Protein AF-A0A453R6U9-F1 (afdb_monomer_lite)

pLDDT: mean 92.71, std 6.32, range [59.59, 97.88]

Organism: Aegilops tauschii subsp. strangulata (NCBI:txid200361)

Foldseek 3Di:
DLVPDPDQWDWDQDPVRDIDIDGSVVVVVCQVVVCVVVVNPDPDDPVPPD

Radius of gyration: 12.67 Å; chains: 1; bounding box: 31×26×24 Å

Structure (mmCIF, N/CA/C/O backbone):
data_AF-A0A453R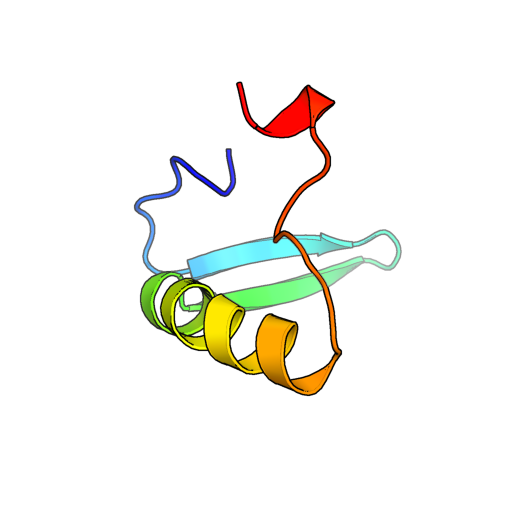6U9-F1
#
_entry.id   AF-A0A453R6U9-F1
#
loop_
_atom_site.group_PDB
_atom_site.id
_atom_site.type_symbol
_atom_site.label_atom_id
_atom_site.label_alt_id
_atom_site.label_comp_id
_atom_site.label_asym_id
_atom_site.label_entity_id
_atom_site.label_seq_id
_atom_site.pdbx_PDB_ins_code
_atom_site.Cartn_x
_atom_site.Cartn_y
_atom_site.Cartn_z
_atom_site.occupancy
_atom_s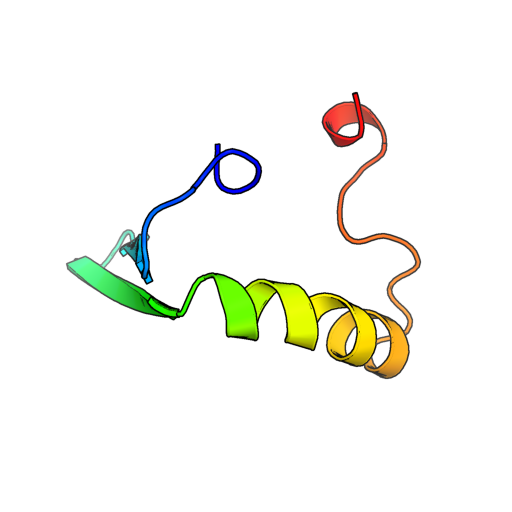ite.B_iso_or_equiv
_atom_site.auth_seq_id
_atom_site.auth_comp_id
_atom_site.auth_asym_id
_atom_site.auth_atom_id
_atom_site.pdbx_PDB_model_num
ATOM 1 N N . MET A 1 1 ? -7.841 10.394 -2.396 1.00 72.94 1 MET A N 1
ATOM 2 C CA . MET A 1 1 ? -8.743 9.413 -1.729 1.00 72.94 1 MET A CA 1
ATOM 3 C C . MET A 1 1 ? -8.095 8.026 -1.796 1.00 72.94 1 MET A C 1
ATOM 5 O O . MET A 1 1 ? -7.480 7.726 -2.804 1.00 72.94 1 MET A O 1
ATOM 9 N N . VAL A 1 2 ? -8.122 7.256 -0.703 1.00 86.31 2 VAL A N 1
ATOM 10 C CA . VAL A 1 2 ? -6.992 6.477 -0.128 1.00 86.31 2 VAL A CA 1
ATOM 11 C C . VAL A 1 2 ? -5.957 7.391 0.533 1.00 86.31 2 VAL A C 1
ATOM 13 O O . VAL A 1 2 ? -5.896 7.382 1.755 1.00 86.31 2 VAL A O 1
ATOM 16 N N . GLU A 1 3 ? -5.263 8.274 -0.198 1.00 86.12 3 GLU A N 1
ATOM 17 C CA . GLU A 1 3 ? -4.237 9.158 0.403 1.00 86.12 3 GLU A CA 1
ATOM 18 C C . GLU A 1 3 ? -4.753 10.111 1.492 1.00 86.12 3 GLU A C 1
ATOM 20 O O . GLU A 1 3 ? -4.141 10.218 2.550 1.00 86.12 3 GLU A O 1
ATOM 25 N N . ASP A 1 4 ? -5.930 10.706 1.316 1.00 88.12 4 ASP A N 1
ATOM 26 C CA . ASP A 1 4 ? -6.547 11.576 2.330 1.00 88.12 4 ASP A CA 1
ATOM 27 C C . ASP A 1 4 ? -7.372 10.823 3.384 1.00 88.12 4 ASP A C 1
ATOM 29 O O . ASP A 1 4 ? -8.026 11.452 4.220 1.00 88.12 4 ASP A O 1
ATOM 33 N N . CYS A 1 5 ? -7.403 9.485 3.341 1.00 89.62 5 CYS A N 1
ATOM 34 C CA . CYS A 1 5 ? -8.203 8.713 4.283 1.00 89.62 5 CYS A CA 1
ATOM 35 C C . CYS A 1 5 ? -7.604 8.801 5.693 1.00 89.62 5 CYS A C 1
ATOM 37 O O . CYS A 1 5 ? -6.450 8.419 5.917 1.00 89.62 5 CYS A O 1
ATOM 39 N N . LYS A 1 6 ? -8.415 9.308 6.628 1.00 90.94 6 LYS A N 1
ATOM 40 C CA . LYS A 1 6 ? -8.099 9.455 8.060 1.00 90.94 6 LYS A CA 1
ATOM 41 C C . LYS A 1 6 ? -8.876 8.473 8.941 1.00 90.94 6 LYS A C 1
ATOM 43 O O . LYS A 1 6 ? -8.792 8.561 10.163 1.00 90.94 6 LYS A O 1
ATOM 48 N N . GLU A 1 7 ? -9.648 7.581 8.330 1.00 93.12 7 GLU A N 1
ATOM 49 C CA . GLU A 1 7 ? -10.379 6.532 9.035 1.00 93.12 7 GLU A CA 1
ATOM 50 C C . GLU A 1 7 ? -9.418 5.436 9.515 1.00 93.12 7 GLU A C 1
ATOM 52 O O . GLU A 1 7 ? -8.310 5.283 8.994 1.00 93.12 7 GLU A O 1
ATOM 57 N N . GLU A 1 8 ? -9.836 4.674 10.525 1.00 94.00 8 GLU A N 1
ATOM 58 C CA . GLU A 1 8 ? -9.035 3.577 11.085 1.00 94.00 8 GLU A CA 1
ATOM 59 C C . GLU A 1 8 ? -8.838 2.436 10.081 1.00 94.00 8 GLU A C 1
ATOM 61 O O . GLU A 1 8 ? -7.775 1.818 10.049 1.00 94.00 8 GLU A O 1
ATOM 66 N N . PHE A 1 9 ? -9.829 2.209 9.219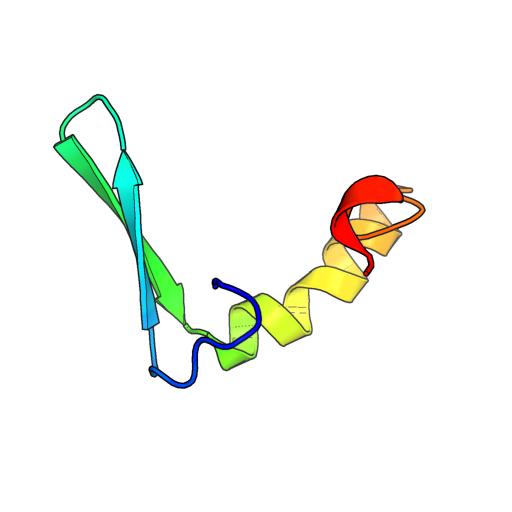 1.00 95.56 9 PHE A N 1
ATOM 67 C CA . PHE A 1 9 ? -9.811 1.131 8.244 1.00 95.56 9 PHE A CA 1
ATOM 68 C C . PHE A 1 9 ? -10.038 1.641 6.823 1.00 95.56 9 PHE A C 1
ATOM 70 O O . PHE A 1 9 ? -10.903 2.475 6.574 1.00 95.56 9 PHE A O 1
ATOM 77 N N . LEU A 1 10 ? -9.301 1.069 5.877 1.00 95.00 10 LEU A N 1
ATOM 78 C CA . LEU A 1 10 ? -9.566 1.150 4.449 1.00 95.00 10 LEU A CA 1
ATOM 79 C C . LEU A 1 10 ? -10.461 -0.025 4.060 1.00 95.00 10 LEU A C 1
ATOM 81 O O . LEU A 1 10 ? -10.039 -1.179 4.155 1.00 95.00 10 LEU A O 1
ATOM 85 N N . LYS A 1 11 ? -11.686 0.271 3.626 1.00 95.38 11 LYS A N 1
ATOM 86 C CA . LYS A 1 11 ? -12.639 -0.713 3.106 1.00 95.38 11 LYS A CA 1
ATOM 87 C C . LYS A 1 11 ? -12.683 -0.629 1.584 1.00 95.38 11 LYS A C 1
ATOM 89 O O . LYS A 1 11 ? -12.938 0.441 1.037 1.00 95.38 11 LYS A O 1
ATOM 94 N N . PHE A 1 12 ? -12.482 -1.760 0.921 1.00 95.50 12 PHE A N 1
ATOM 95 C CA . PHE A 1 12 ? -12.602 -1.896 -0.527 1.00 95.50 12 PHE A CA 1
ATOM 96 C C . PHE A 1 12 ? -13.661 -2.948 -0.844 1.00 95.50 12 PHE A C 1
ATOM 98 O O . PHE A 1 12 ? -13.515 -4.107 -0.453 1.00 95.50 12 PHE A O 1
ATOM 105 N N . ASP A 1 13 ? -14.725 -2.534 -1.528 1.00 96.19 13 ASP A N 1
ATOM 106 C CA . ASP A 1 13 ? -15.733 -3.427 -2.097 1.00 96.19 13 ASP A CA 1
ATOM 107 C C . ASP A 1 13 ? -15.286 -3.821 -3.520 1.00 96.19 13 ASP A C 1
ATOM 109 O O . ASP A 1 13 ? -14.970 -2.955 -4.336 1.00 96.19 13 ASP A O 1
ATOM 113 N N . MET A 1 14 ? -15.207 -5.122 -3.795 1.00 95.88 14 MET A N 1
ATOM 114 C CA . MET A 1 14 ? -14.687 -5.705 -5.039 1.00 95.88 14 MET A CA 1
ATOM 115 C C . MET A 1 14 ? -15.818 -6.328 -5.872 1.00 95.88 14 MET A C 1
ATOM 117 O O . MET A 1 14 ? -16.876 -6.661 -5.343 1.00 95.88 14 MET A O 1
ATOM 121 N N . ASP A 1 15 ? -15.555 -6.582 -7.157 1.00 91.31 15 ASP A N 1
ATOM 122 C CA . ASP A 1 15 ? -16.549 -7.014 -8.160 1.00 91.31 15 ASP A CA 1
ATOM 123 C C . ASP A 1 15 ? -17.361 -8.282 -7.819 1.00 91.31 15 ASP A C 1
ATOM 125 O O . ASP A 1 15 ? -18.448 -8.473 -8.357 1.00 91.31 15 ASP A O 1
ATOM 129 N N . TYR A 1 16 ? -16.867 -9.153 -6.933 1.00 94.44 16 TYR A N 1
ATOM 130 C CA . TYR A 1 16 ? -17.529 -10.409 -6.540 1.00 94.44 16 TYR A CA 1
ATOM 131 C C . TYR A 1 16 ? -18.161 -10.350 -5.142 1.00 94.44 16 TYR A C 1
ATOM 133 O O . TYR A 1 16 ? -18.095 -11.330 -4.398 1.00 94.44 16 TYR A O 1
ATOM 141 N N . ASP A 1 17 ? -18.689 -9.185 -4.750 1.00 93.25 17 ASP A N 1
ATOM 142 C CA . ASP A 1 17 ? -19.201 -8.906 -3.396 1.00 93.25 17 ASP A CA 1
ATOM 143 C C . ASP A 1 17 ? -18.166 -9.195 -2.288 1.00 93.25 17 ASP A C 1
ATOM 145 O O . ASP A 1 17 ? -18.493 -9.448 -1.125 1.00 93.25 17 ASP A O 1
ATOM 149 N N . GLN A 1 18 ? -16.879 -9.174 -2.646 1.00 95.31 18 GLN A N 1
ATOM 150 C CA . GLN A 1 18 ? -15.791 -9.372 -1.699 1.00 95.31 18 GLN A CA 1
ATOM 151 C C . GLN A 1 18 ? -15.436 -8.040 -1.052 1.00 95.31 18 GLN A C 1
ATOM 153 O O . GLN A 1 18 ? -15.315 -7.022 -1.729 1.00 95.31 18 GLN A O 1
ATOM 158 N N . VAL A 1 19 ? -15.218 -8.064 0.260 1.00 96.56 19 VAL A N 1
ATOM 159 C CA . VAL A 1 19 ? -14.822 -6.883 1.025 1.00 96.56 19 VAL A CA 1
ATOM 160 C C . VAL A 1 19 ? -13.439 -7.107 1.611 1.00 96.56 19 VAL A C 1
ATOM 162 O O . VAL A 1 19 ? -13.225 -8.047 2.376 1.00 96.56 19 VAL A O 1
ATOM 165 N N . VAL A 1 20 ? -12.508 -6.217 1.278 1.00 96.12 20 VAL A N 1
ATOM 166 C CA . VAL A 1 20 ? -11.172 -6.175 1.877 1.00 96.12 20 VAL A CA 1
ATOM 167 C C . VAL A 1 20 ? -11.123 -5.025 2.872 1.00 96.12 20 VAL A C 1
ATOM 169 O O . VAL A 1 20 ? -11.462 -3.893 2.533 1.00 96.12 20 VAL A O 1
ATOM 172 N N . VAL A 1 21 ? -10.698 -5.318 4.101 1.00 96.00 21 VAL A N 1
ATOM 173 C CA . VAL A 1 21 ? -10.531 -4.324 5.167 1.00 96.00 21 VAL A CA 1
ATOM 174 C C . VAL A 1 21 ? -9.080 -4.337 5.628 1.00 96.00 21 VAL A C 1
ATOM 176 O O . VAL A 1 21 ? -8.565 -5.379 6.029 1.00 96.00 21 VAL A O 1
ATOM 179 N N . LEU A 1 22 ? -8.424 -3.182 5.568 1.00 96.56 22 LEU A N 1
ATOM 180 C CA . LEU A 1 22 ? -7.042 -2.990 6.009 1.00 96.56 22 LEU A CA 1
ATOM 181 C C . LEU A 1 22 ? -6.990 -1.898 7.071 1.00 96.56 22 LEU A C 1
ATOM 183 O O . LEU A 1 22 ? -7.698 -0.907 6.952 1.00 96.56 22 LEU A O 1
ATOM 187 N N . GLU A 1 23 ? -6.139 -2.035 8.084 1.00 96.25 23 GLU A N 1
ATOM 188 C CA . GLU A 1 23 ? -5.905 -0.947 9.042 1.00 96.25 23 GLU A CA 1
ATOM 189 C C . GLU A 1 23 ? -5.011 0.121 8.399 1.00 96.25 23 GLU A C 1
ATOM 191 O O . GLU A 1 23 ? -3.932 -0.177 7.879 1.00 96.25 23 GLU A O 1
ATOM 196 N N . THR A 1 24 ? -5.477 1.370 8.394 1.00 93.50 24 THR A N 1
ATOM 197 C CA . THR A 1 24 ? -4.910 2.450 7.578 1.00 93.50 24 THR A CA 1
ATOM 198 C C . THR A 1 24 ? -3.456 2.750 7.937 1.00 93.50 24 THR A C 1
ATOM 200 O O . THR A 1 24 ? -2.639 2.974 7.040 1.00 93.50 24 THR A O 1
ATOM 203 N N . LYS A 1 25 ? -3.094 2.779 9.227 1.00 93.19 25 LYS A N 1
ATOM 204 C CA . LYS A 1 25 ? -1.741 3.178 9.647 1.00 93.19 25 LYS A CA 1
ATOM 205 C C . LYS A 1 25 ? -0.720 2.098 9.314 1.00 93.19 25 LYS A C 1
ATOM 207 O O . LYS A 1 25 ? 0.333 2.406 8.759 1.00 93.19 25 LYS A O 1
ATOM 212 N N . THR A 1 26 ? -1.044 0.845 9.607 1.00 94.88 26 THR A N 1
ATOM 213 C CA . THR A 1 26 ? -0.191 -0.317 9.343 1.00 94.88 26 THR A CA 1
ATOM 214 C C . THR A 1 26 ? -0.054 -0.547 7.848 1.00 94.88 26 THR A C 1
ATOM 216 O O . THR A 1 26 ? 1.060 -0.768 7.384 1.00 94.88 26 THR A O 1
ATOM 219 N N . ALA A 1 27 ? -1.141 -0.423 7.076 1.00 94.69 27 ALA A N 1
ATOM 220 C CA . ALA A 1 27 ? -1.082 -0.544 5.622 1.00 94.69 27 ALA A CA 1
ATOM 221 C C . ALA A 1 27 ? -0.092 0.463 5.021 1.00 94.69 27 ALA A C 1
ATOM 223 O O . ALA A 1 27 ? 0.774 0.076 4.244 1.00 94.69 27 ALA A O 1
ATOM 224 N N . ARG A 1 28 ? -0.152 1.733 5.447 1.00 92.75 28 ARG A N 1
ATOM 225 C CA . ARG A 1 28 ? 0.775 2.780 4.985 1.00 92.75 28 ARG A CA 1
ATOM 226 C C . ARG A 1 28 ? 2.217 2.546 5.421 1.00 92.75 28 ARG A C 1
ATOM 228 O O . ARG A 1 28 ? 3.124 2.784 4.630 1.00 92.75 28 ARG A O 1
ATOM 235 N N . ALA A 1 29 ? 2.431 2.095 6.657 1.00 94.06 29 ALA A N 1
ATOM 236 C CA . ALA A 1 29 ? 3.768 1.797 7.163 1.00 94.06 29 ALA A CA 1
ATOM 237 C C . ALA A 1 29 ? 4.412 0.619 6.410 1.00 94.06 29 ALA A C 1
ATOM 239 O O . ALA A 1 29 ? 5.591 0.678 6.075 1.00 94.06 29 ALA A O 1
ATOM 240 N N . ALA A 1 30 ? 3.630 -0.417 6.091 1.00 96.00 30 ALA A N 1
ATOM 241 C CA . ALA A 1 30 ? 4.109 -1.605 5.390 1.00 96.00 30 ALA A CA 1
ATOM 242 C C . ALA A 1 30 ? 4.420 -1.359 3.902 1.00 96.00 30 ALA A C 1
ATOM 244 O O . ALA A 1 30 ? 5.221 -2.091 3.319 1.00 96.00 30 ALA A O 1
ATOM 245 N N . THR A 1 31 ? 3.823 -0.336 3.274 1.00 94.81 31 THR A N 1
ATOM 246 C CA . THR A 1 31 ? 3.993 -0.055 1.839 1.00 94.81 31 THR A CA 1
ATOM 247 C C . THR A 1 31 ? 5.463 0.059 1.432 1.00 94.81 31 THR A C 1
ATOM 249 O O . THR A 1 31 ? 5.860 -0.517 0.423 1.00 94.81 31 THR A O 1
ATOM 252 N N . GLN A 1 32 ? 6.298 0.759 2.206 1.00 93.69 32 GLN A N 1
ATOM 253 C CA . GLN A 1 32 ? 7.703 0.979 1.841 1.00 93.69 32 GLN A CA 1
ATOM 254 C C . GLN A 1 32 ? 8.519 -0.324 1.794 1.00 93.69 32 GLN A C 1
ATOM 256 O O . GLN A 1 32 ? 9.293 -0.540 0.853 1.00 93.69 32 GLN A O 1
ATOM 261 N N . ASP A 1 33 ? 8.327 -1.205 2.775 1.00 96.19 33 ASP A N 1
ATOM 262 C CA . ASP A 1 33 ? 9.037 -2.485 2.855 1.00 96.19 33 ASP A CA 1
ATOM 263 C C . ASP A 1 33 ? 8.612 -3.424 1.719 1.00 96.19 33 ASP A C 1
ATOM 265 O O . ASP A 1 33 ? 9.451 -4.090 1.104 1.00 96.19 33 ASP A O 1
ATOM 269 N N . ILE A 1 34 ? 7.319 -3.419 1.378 1.00 97.00 34 ILE A N 1
ATOM 270 C CA . ILE A 1 34 ? 6.768 -4.178 0.249 1.00 97.00 34 ILE A CA 1
ATOM 271 C C . ILE A 1 34 ? 7.394 -3.693 -1.066 1.00 97.00 34 ILE A C 1
ATOM 273 O O . ILE A 1 34 ? 7.926 -4.502 -1.826 1.00 97.00 34 ILE A O 1
ATOM 277 N N . LEU A 1 35 ? 7.407 -2.380 -1.327 1.00 96.19 35 LEU A N 1
ATOM 278 C CA . LEU A 1 35 ? 7.995 -1.826 -2.555 1.00 96.19 35 LEU A CA 1
ATOM 279 C C . LEU A 1 35 ? 9.477 -2.193 -2.691 1.00 96.19 35 LEU A C 1
ATOM 281 O O . LEU A 1 35 ? 9.914 -2.615 -3.764 1.00 96.19 35 LEU A O 1
ATOM 285 N N . THR A 1 36 ? 10.227 -2.091 -1.591 1.00 96.06 36 THR A N 1
ATOM 286 C CA . THR A 1 36 ? 11.656 -2.431 -1.547 1.00 96.06 36 THR A CA 1
ATOM 287 C C . THR A 1 36 ? 11.881 -3.909 -1.861 1.00 96.06 36 THR A C 1
ATOM 289 O O . THR A 1 36 ? 12.720 -4.245 -2.696 1.00 96.06 36 THR A O 1
ATOM 292 N N . THR A 1 37 ? 11.088 -4.791 -1.248 1.00 97.88 37 THR A N 1
ATOM 293 C CA . THR A 1 37 ? 11.165 -6.246 -1.450 1.00 97.88 37 THR A CA 1
ATOM 294 C C . THR A 1 37 ? 10.875 -6.640 -2.899 1.00 97.88 37 THR A C 1
ATOM 296 O O . THR A 1 37 ? 11.509 -7.548 -3.433 1.00 97.88 37 THR A O 1
ATOM 299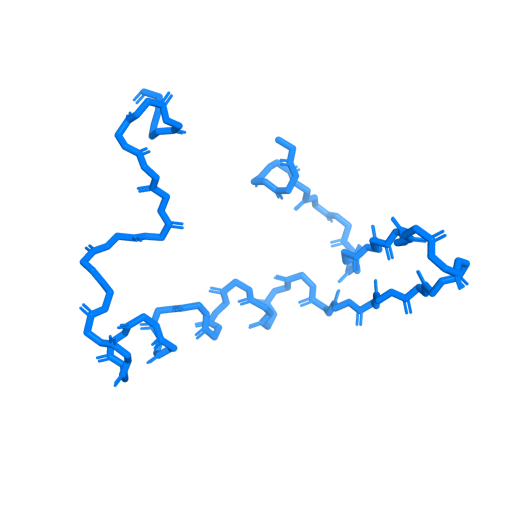 N N . HIS A 1 38 ? 9.947 -5.942 -3.556 1.00 97.62 38 HIS A N 1
ATOM 300 C CA . HIS A 1 38 ? 9.509 -6.243 -4.920 1.00 97.62 38 HIS A CA 1
ATOM 301 C C . HIS A 1 38 ? 10.204 -5.404 -6.008 1.00 97.62 38 HIS A C 1
ATOM 303 O O . HIS A 1 38 ? 9.796 -5.460 -7.167 1.00 97.62 38 HIS A O 1
ATOM 309 N N . CYS A 1 39 ? 11.252 -4.645 -5.661 1.00 95.50 39 CYS A N 1
ATOM 310 C CA . CYS A 1 39 ? 11.980 -3.760 -6.580 1.00 95.50 39 CYS A CA 1
ATOM 311 C C . CYS A 1 39 ? 11.071 -2.762 -7.324 1.00 95.50 39 CYS A C 1
ATOM 313 O O . CYS A 1 39 ? 11.325 -2.418 -8.481 1.00 95.50 39 CYS A O 1
ATOM 315 N N . ILE A 1 40 ? 10.009 -2.292 -6.666 1.00 96.38 40 ILE A N 1
ATOM 316 C CA . ILE A 1 40 ? 9.075 -1.326 -7.239 1.00 96.38 40 ILE A CA 1
ATOM 317 C C . ILE A 1 40 ? 9.612 0.083 -6.949 1.00 96.38 40 ILE A C 1
ATOM 319 O O . ILE A 1 40 ? 9.739 0.462 -5.784 1.00 96.38 40 ILE A O 1
ATOM 323 N N . PRO A 1 41 ? 9.925 0.888 -7.980 1.00 93.06 41 PRO A N 1
ATOM 324 C CA . PRO A 1 41 ? 10.612 2.166 -7.797 1.00 93.06 41 PRO A CA 1
ATOM 325 C C . PRO A 1 41 ? 9.726 3.262 -7.192 1.00 93.06 41 PRO A C 1
ATOM 327 O O . PRO A 1 41 ? 10.239 4.257 -6.683 1.00 93.06 41 PRO A O 1
ATOM 330 N N . SER A 1 42 ? 8.400 3.130 -7.269 1.00 93.50 42 SER A N 1
ATOM 331 C CA . SER A 1 42 ? 7.472 4.115 -6.722 1.00 93.50 42 SER A CA 1
ATOM 332 C C . SER A 1 42 ? 6.117 3.501 -6.388 1.00 93.50 42 SER A C 1
ATOM 334 O O . SER A 1 42 ? 5.657 2.604 -7.088 1.00 93.50 42 SER A O 1
ATOM 336 N N . ALA A 1 43 ? 5.470 4.014 -5.341 1.00 93.00 43 ALA A N 1
ATOM 337 C CA . ALA A 1 43 ? 4.158 3.551 -4.889 1.00 93.00 43 ALA A CA 1
ATOM 338 C C . ALA A 1 43 ? 3.017 3.861 -5.876 1.00 93.00 43 ALA A C 1
ATOM 340 O O . ALA A 1 43 ? 1.961 3.242 -5.803 1.00 93.00 43 ALA A O 1
ATOM 341 N N . MET A 1 44 ? 3.213 4.833 -6.769 1.00 93.50 44 MET A N 1
ATOM 342 C CA . MET A 1 44 ? 2.212 5.301 -7.727 1.00 93.50 44 MET A CA 1
ATOM 343 C C . MET A 1 44 ? 2.886 5.775 -9.022 1.00 93.50 44 MET A C 1
ATOM 345 O O . MET A 1 44 ? 4.077 6.103 -9.026 1.00 93.50 44 MET A O 1
ATOM 349 N N . SER A 1 45 ? 2.137 5.790 -10.123 1.00 93.44 45 SER A N 1
ATOM 350 C CA . SER A 1 45 ? 2.589 6.316 -11.415 1.00 93.44 45 SER A CA 1
ATOM 351 C C . SER A 1 45 ? 2.723 7.840 -11.385 1.00 93.44 45 SER A C 1
ATOM 353 O O . SER A 1 45 ? 2.135 8.509 -10.539 1.00 93.44 45 SER A O 1
ATOM 355 N N . ASP A 1 46 ? 3.536 8.399 -12.286 1.00 92.25 46 ASP A N 1
ATOM 356 C CA . ASP A 1 46 ? 3.886 9.827 -12.256 1.00 92.25 46 ASP A CA 1
ATOM 357 C C . ASP A 1 46 ? 2.680 10.761 -12.429 1.00 92.25 46 ASP A C 1
ATOM 359 O O . ASP A 1 46 ? 2.643 11.828 -11.828 1.00 92.25 46 ASP A O 1
ATOM 363 N N . ASP A 1 47 ? 1.667 10.341 -13.181 1.00 93.25 47 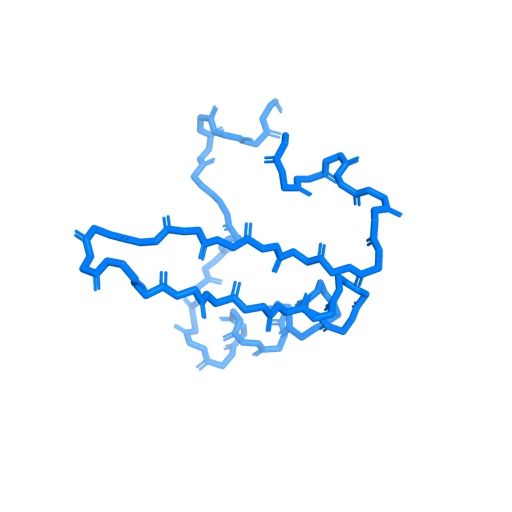ASP A N 1
ATOM 364 C CA . ASP A 1 47 ? 0.402 11.059 -13.365 1.00 93.25 47 ASP A CA 1
ATOM 365 C C . ASP A 1 47 ? -0.456 11.132 -12.090 1.00 93.25 47 ASP A C 1
ATOM 367 O O . ASP A 1 47 ? -1.307 12.012 -11.972 1.00 93.25 47 ASP A O 1
ATOM 371 N N . LEU A 1 48 ? -0.216 10.239 -11.126 1.00 90.19 48 LEU A N 1
ATOM 372 C CA . LEU A 1 48 ? -0.905 10.196 -9.835 1.00 90.19 48 LEU A CA 1
ATOM 373 C C . LEU A 1 48 ? -0.124 10.879 -8.704 1.00 90.19 48 LEU A C 1
ATOM 375 O O . LEU A 1 48 ? -0.694 11.093 -7.635 1.00 90.19 48 LEU A O 1
ATOM 379 N N . LYS A 1 49 ? 1.152 11.234 -8.919 1.00 82.81 49 LYS A N 1
ATOM 380 C CA . LYS A 1 49 ? 2.018 11.850 -7.892 1.00 82.81 49 LYS A CA 1
ATOM 381 C C . LYS A 1 49 ? 1.629 13.283 -7.506 1.00 82.81 49 LYS A C 1
ATOM 383 O O . LYS A 1 49 ? 2.063 13.717 -6.442 1.00 82.81 49 LYS A O 1
ATOM 388 N N . ALA A 1 50 ? 0.765 13.923 -8.303 1.00 59.59 50 ALA A N 1
ATOM 389 C CA . ALA A 1 50 ? 0.382 15.340 -8.250 1.00 59.59 50 ALA A CA 1
ATOM 390 C C . ALA A 1 50 ? 1.536 16.325 -8.513 1.00 59.59 50 ALA A C 1
ATOM 392 O O . ALA 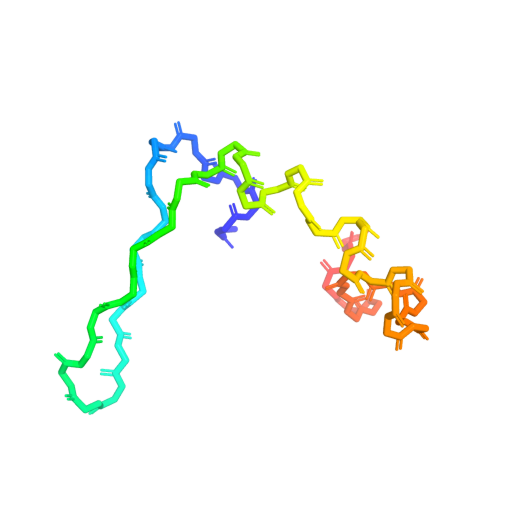A 1 50 ? 2.633 16.180 -7.932 1.00 59.59 50 ALA A O 1
#

InterPro domains:
  IPR041517 Protease Do-like, PDZ domain [PF17815] (1-47)
  IPR046449 Protease Do-like, PDZ domain superfamily [G3DSA:3.20.190.20] (1-50)

Secondary structure (DSSP, 8-state):
--TT--SSEEEEEETTTEEEEEEHHHHHHHHHHHHHHTT-S-SS-GGG--

Sequence (50 aa):
MVEDCKEEFLKFDMDYDQVVVLETKTARAATQDILTTHCIPSAMSDDLKA